Protein AF-A0A5D0RV34-F1 (afdb_monomer)

Secondary structure (DSSP, 8-state):
-EEEEE---TTTEEE--SSS-EE-HHHHHHHHHTTEEEEEPPTT-GGGGHHHHHHHHHHHHHHHHHHTT-

Solvent-accessible surface area (backbone atoms only — not comparable to full-atom values): 4198 Å² total; per-residue (Å²): 124,51,78,44,73,42,73,70,41,72,84,52,30,76,39,89,41,94,88,71,47,41,49,29,68,72,56,44,54,50,22,62,74,69,51,34,48,76,44,57,32,57,86,97,39,71,74,66,43,43,70,58,56,53,50,51,54,51,52,51,51,53,53,49,66,69,51,74,86,114

pLDDT: mean 81.62, std 9.13, range [58.62, 95.25]

Structure (mmCIF, N/CA/C/O backbone):
data_AF-A0A5D0RV34-F1
#
_entry.id   AF-A0A5D0RV34-F1
#
loop_
_atom_site.group_PDB
_atom_site.id
_atom_site.type_symbol
_atom_site.label_atom_id
_atom_site.label_alt_id
_atom_site.label_comp_id
_atom_site.label_asym_id
_atom_site.label_entity_id
_atom_site.label_seq_id
_atom_site.pdbx_PDB_ins_code
_atom_site.Cartn_x
_atom_site.Cartn_y
_atom_site.Cartn_z
_atom_site.occupancy
_atom_site.B_iso_or_equiv
_atom_site.auth_seq_id
_atom_site.auth_comp_id
_atom_site.auth_asym_id
_atom_site.auth_atom_id
_atom_site.pdbx_PDB_model_num
ATOM 1 N N . MET A 1 1 ? -6.187 -2.532 -17.788 1.00 60.66 1 MET A N 1
ATOM 2 C CA . MET A 1 1 ? -5.151 -2.763 -16.758 1.00 60.66 1 MET A CA 1
ATOM 3 C C . MET A 1 1 ? -5.448 -1.881 -15.562 1.00 60.66 1 MET A C 1
ATOM 5 O O . MET A 1 1 ? -5.674 -0.693 -15.755 1.00 60.66 1 MET A O 1
ATOM 9 N N . ALA A 1 2 ? -5.491 -2.452 -14.359 1.00 78.44 2 ALA A N 1
ATOM 10 C CA . ALA A 1 2 ? -5.677 -1.699 -13.117 1.00 78.44 2 ALA A CA 1
ATOM 11 C C . ALA A 1 2 ? -4.322 -1.471 -12.429 1.00 78.44 2 ALA A C 1
ATOM 13 O O . ALA A 1 2 ? -3.453 -2.339 -12.475 1.00 78.44 2 ALA A O 1
ATOM 14 N N . GLN A 1 3 ? -4.130 -0.312 -11.801 1.00 83.12 3 GLN A N 1
ATOM 15 C CA . GLN A 1 3 ? -2.896 0.027 -11.090 1.00 83.1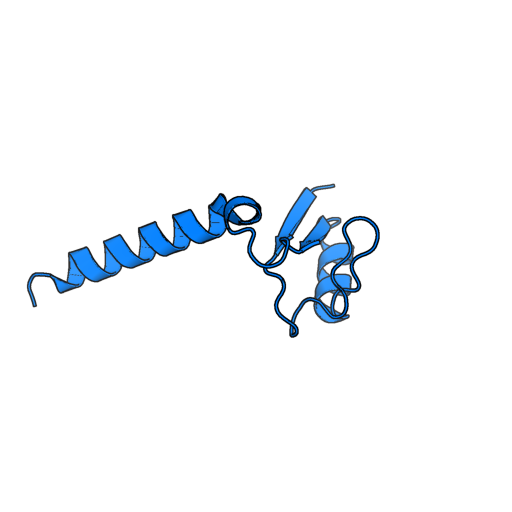2 3 GLN A CA 1
ATOM 16 C C . GLN A 1 3 ? -3.127 -0.030 -9.580 1.00 83.12 3 GLN A C 1
ATOM 18 O O . GLN A 1 3 ? -4.062 0.582 -9.063 1.00 83.12 3 GLN A O 1
ATOM 23 N N . ILE A 1 4 ? -2.250 -0.738 -8.875 1.00 84.06 4 ILE A N 1
ATOM 24 C CA . ILE A 1 4 ? -2.256 -0.864 -7.420 1.00 84.06 4 ILE A CA 1
ATOM 25 C C . ILE A 1 4 ? -1.047 -0.112 -6.875 1.00 84.06 4 ILE A C 1
ATOM 27 O O 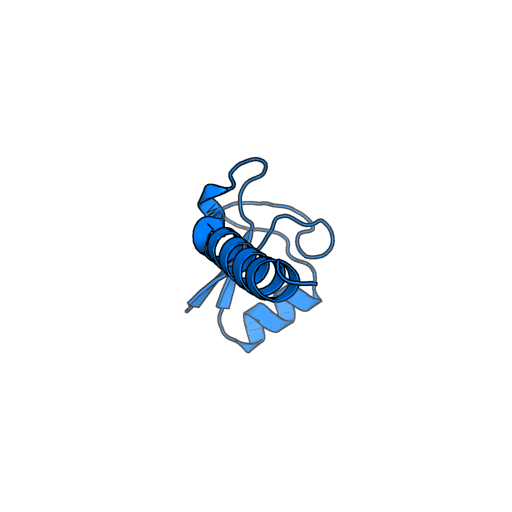. ILE A 1 4 ? 0.086 -0.358 -7.289 1.00 84.06 4 ILE A O 1
ATOM 31 N N . VAL A 1 5 ? -1.288 0.788 -5.920 1.00 83.94 5 VAL A N 1
ATOM 32 C CA . VAL A 1 5 ? -0.218 1.479 -5.198 1.00 83.94 5 VAL A CA 1
ATOM 33 C C . VAL A 1 5 ? 0.009 0.794 -3.858 1.00 83.94 5 VAL A C 1
ATOM 35 O O . VAL A 1 5 ? -0.877 0.796 -3.002 1.00 83.94 5 VAL A O 1
ATOM 38 N N . SER A 1 6 ? 1.188 0.202 -3.679 1.00 81.44 6 SER A N 1
ATOM 39 C CA . SER A 1 6 ? 1.572 -0.507 -2.455 1.00 81.44 6 SER A CA 1
ATOM 40 C C . SER A 1 6 ? 2.571 0.300 -1.622 1.00 81.44 6 SER A C 1
ATOM 42 O O . SER A 1 6 ? 3.237 1.213 -2.110 1.00 81.44 6 SER A O 1
ATOM 44 N N . GLY A 1 7 ? 2.689 -0.017 -0.332 1.00 79.31 7 GLY A N 1
ATOM 45 C CA . GLY A 1 7 ? 3.772 0.523 0.490 1.00 79.31 7 GLY A CA 1
ATOM 46 C C . GLY A 1 7 ? 5.137 -0.016 0.045 1.00 79.31 7 GLY A C 1
ATOM 47 O O . GLY A 1 7 ? 5.243 -1.154 -0.404 1.00 79.31 7 GLY A O 1
ATOM 48 N N . ASN A 1 8 ? 6.202 0.769 0.230 1.00 80.50 8 ASN A N 1
ATOM 49 C CA . ASN A 1 8 ? 7.575 0.355 -0.083 1.00 80.50 8 ASN A CA 1
ATOM 50 C C . ASN A 1 8 ? 8.203 -0.520 1.021 1.00 80.50 8 ASN A C 1
ATOM 52 O O . ASN A 1 8 ? 9.266 -0.212 1.560 1.00 80.50 8 ASN A O 1
ATOM 56 N N . LEU A 1 9 ? 7.497 -1.573 1.429 1.00 75.31 9 LEU A N 1
ATOM 57 C CA . LEU A 1 9 ? 7.984 -2.508 2.440 1.00 75.31 9 LEU A CA 1
ATOM 58 C C . LEU A 1 9 ? 8.931 -3.517 1.783 1.00 75.31 9 LEU A C 1
ATOM 60 O O . LEU A 1 9 ? 8.572 -4.107 0.766 1.00 75.31 9 LEU A O 1
ATOM 64 N N . LYS A 1 10 ? 10.082 -3.802 2.410 1.00 73.56 10 LYS A N 1
ATOM 65 C CA . LYS A 1 10 ? 11.065 -4.789 1.909 1.00 73.56 10 LYS A CA 1
ATOM 66 C C . LYS A 1 10 ? 10.486 -6.196 1.678 1.00 73.56 10 LYS A C 1
ATOM 68 O O . LYS A 1 10 ? 11.064 -6.973 0.931 1.00 73.56 10 LYS A O 1
ATOM 73 N N . VAL A 1 11 ? 9.350 -6.523 2.303 1.00 74.50 11 VAL A N 1
ATOM 74 C CA . VAL A 1 11 ? 8.635 -7.798 2.112 1.00 74.50 11 VAL A CA 1
ATOM 75 C C . VAL A 1 11 ? 7.930 -7.897 0.750 1.00 74.50 11 VAL A C 1
ATOM 77 O O . VAL A 1 11 ? 7.844 -8.984 0.182 1.00 74.50 11 VAL A O 1
ATOM 80 N N . GLY A 1 12 ? 7.443 -6.774 0.212 1.00 68.94 12 GLY A N 1
ATOM 81 C CA . GLY A 1 12 ? 6.732 -6.715 -1.072 1.00 68.94 12 GLY A CA 1
ATOM 82 C C . GLY A 1 12 ? 7.559 -6.103 -2.203 1.00 68.94 12 GLY A C 1
ATOM 83 O O . GLY A 1 12 ? 7.329 -6.419 -3.367 1.00 68.94 12 GLY A O 1
ATOM 84 N N . VAL A 1 13 ? 8.539 -5.259 -1.866 1.00 76.12 13 VAL A N 1
ATOM 85 C CA . VAL A 1 13 ? 9.353 -4.496 -2.817 1.00 76.12 13 VAL A CA 1
ATOM 86 C C . VAL A 1 13 ? 10.828 -4.783 -2.565 1.00 76.12 13 VAL A C 1
ATOM 88 O O . VAL A 1 13 ? 11.395 -4.370 -1.554 1.00 76.12 13 VAL A O 1
ATOM 91 N N . THR A 1 14 ? 11.457 -5.482 -3.505 1.00 74.88 14 THR A N 1
ATOM 92 C CA . THR A 1 14 ? 12.892 -5.790 -3.483 1.00 74.88 14 THR A CA 1
ATOM 93 C C . THR A 1 14 ? 13.711 -4.603 -3.991 1.00 74.88 14 THR A C 1
ATOM 95 O O . THR A 1 14 ? 14.758 -4.288 -3.428 1.00 74.88 14 THR A O 1
ATOM 98 N N . LYS A 1 15 ? 13.212 -3.891 -5.011 1.00 71.44 15 LYS A N 1
ATOM 99 C CA . LYS A 1 15 ? 13.786 -2.631 -5.505 1.00 71.44 15 LYS A CA 1
ATOM 100 C C . LYS A 1 15 ? 12.675 -1.689 -5.953 1.00 71.44 15 LYS A C 1
ATOM 102 O O . LYS A 1 15 ? 11.964 -1.970 -6.912 1.00 71.44 15 LYS A O 1
ATOM 107 N N . ALA A 1 16 ? 12.549 -0.549 -5.282 1.00 65.12 16 ALA A N 1
ATOM 108 C CA . ALA A 1 16 ? 11.618 0.489 -5.703 1.00 65.12 16 ALA A CA 1
ATOM 109 C C . ALA A 1 16 ? 12.154 1.196 -6.956 1.00 65.12 16 ALA A C 1
ATOM 111 O O . ALA A 1 16 ? 13.258 1.739 -6.944 1.00 65.12 16 ALA A O 1
ATOM 112 N N . CYS A 1 17 ? 11.367 1.209 -8.025 1.00 66.88 17 CYS A N 1
ATOM 113 C CA . CYS A 1 17 ? 11.626 1.976 -9.237 1.00 66.88 17 CYS A CA 1
ATOM 114 C C . CYS A 1 17 ? 10.283 2.443 -9.800 1.00 66.88 17 CYS A C 1
ATOM 116 O O . CYS A 1 17 ? 9.270 1.770 -9.632 1.00 66.88 17 CYS A O 1
ATOM 118 N N . PHE A 1 18 ? 10.267 3.611 -10.437 1.00 58.62 18 PHE A N 1
ATOM 119 C CA . PHE A 1 18 ? 9.042 4.179 -11.003 1.00 58.62 18 PHE A CA 1
ATOM 120 C C . PHE A 1 18 ? 8.640 3.501 -12.321 1.00 58.62 18 PHE A C 1
ATOM 122 O O . PHE A 1 18 ? 7.460 3.456 -12.652 1.00 58.62 18 PHE A O 1
ATOM 129 N N . TYR A 1 19 ? 9.629 2.973 -13.048 1.00 58.62 19 TYR A N 1
ATOM 130 C CA . TYR A 1 19 ? 9.455 2.364 -14.368 1.00 58.62 19 TYR A CA 1
ATOM 131 C C . TYR A 1 19 ? 9.491 0.833 -14.325 1.00 58.62 19 TYR A C 1
ATOM 133 O O . TYR A 1 19 ? 8.737 0.198 -15.050 1.00 58.62 19 TYR A O 1
ATOM 141 N N . ASP A 1 20 ? 10.336 0.253 -13.466 1.00 61.38 20 ASP A N 1
ATOM 142 C CA . ASP A 1 20 ? 10.500 -1.202 -13.335 1.00 61.38 20 ASP A CA 1
ATOM 143 C C . ASP A 1 20 ? 10.763 -1.607 -11.871 1.00 61.38 20 ASP A C 1
ATOM 145 O O . ASP A 1 20 ? 11.909 -1.851 -11.470 1.00 61.38 20 ASP A O 1
ATOM 149 N N . PRO A 1 21 ? 9.746 -1.523 -10.991 1.00 69.81 21 PRO A N 1
ATOM 150 C CA . PRO A 1 21 ? 9.896 -1.942 -9.606 1.00 69.81 21 PRO A CA 1
ATOM 151 C C . PRO A 1 21 ? 10.084 -3.459 -9.535 1.00 69.81 21 PRO A C 1
ATOM 153 O O . PRO A 1 21 ? 9.204 -4.223 -9.924 1.00 69.81 21 PRO A O 1
ATOM 156 N N . ALA A 1 22 ? 11.194 -3.905 -8.945 1.00 74.38 22 ALA A N 1
ATOM 157 C CA . ALA A 1 22 ? 11.364 -5.315 -8.624 1.00 74.38 22 ALA A CA 1
ATOM 158 C C . ALA A 1 22 ? 10.509 -5.635 -7.393 1.00 74.38 22 ALA A C 1
ATOM 160 O O . ALA A 1 22 ? 10.868 -5.299 -6.257 1.00 74.38 22 ALA A O 1
ATOM 161 N N . ILE A 1 23 ? 9.353 -6.242 -7.636 1.00 80.38 23 ILE A N 1
ATOM 162 C CA . ILE A 1 23 ? 8.437 -6.740 -6.610 1.00 80.38 23 ILE A CA 1
ATOM 163 C C . ILE A 1 23 ? 8.744 -8.206 -6.300 1.00 80.38 23 ILE A C 1
ATOM 165 O O . ILE A 1 23 ? 9.269 -8.939 -7.137 1.00 80.38 23 ILE A O 1
ATOM 169 N N . ASN A 1 24 ? 8.432 -8.635 -5.079 1.00 82.88 24 ASN A N 1
ATOM 170 C CA . ASN A 1 24 ? 8.605 -10.029 -4.672 1.00 82.88 24 ASN A CA 1
ATOM 171 C C . ASN A 1 24 ? 7.823 -10.962 -5.619 1.00 82.88 24 ASN A C 1
ATOM 173 O O . ASN A 1 24 ? 6.738 -10.601 -6.076 1.00 82.88 24 ASN A O 1
ATOM 177 N N . ARG A 1 25 ? 8.338 -12.171 -5.873 1.00 83.12 25 ARG A N 1
ATOM 178 C CA . ARG A 1 25 ? 7.731 -13.187 -6.745 1.00 83.12 25 ARG A CA 1
ATOM 179 C C . ARG A 1 25 ? 6.238 -13.382 -6.477 1.00 83.12 25 ARG A C 1
ATOM 181 O O . ARG A 1 25 ? 5.455 -13.359 -7.412 1.00 83.12 25 ARG A O 1
ATOM 188 N N . THR A 1 26 ? 5.822 -13.473 -5.215 1.00 84.00 26 THR A N 1
ATOM 189 C CA . THR A 1 26 ? 4.397 -13.625 -4.865 1.00 84.00 26 THR A CA 1
ATOM 190 C C . THR A 1 26 ? 3.548 -12.425 -5.304 1.00 84.00 26 THR A C 1
ATOM 192 O O . THR A 1 26 ? 2.421 -12.593 -5.760 1.00 84.00 26 THR A O 1
ATOM 195 N N . TYR A 1 27 ? 4.087 -11.207 -5.193 1.00 81.25 27 TYR A N 1
ATOM 196 C CA . TYR A 1 27 ? 3.417 -9.992 -5.667 1.00 81.25 27 TYR A CA 1
ATOM 197 C C . TYR A 1 27 ? 3.399 -9.914 -7.196 1.00 81.25 27 TYR A C 1
ATOM 199 O O . TYR A 1 27 ? 2.414 -9.435 -7.753 1.00 81.25 27 TYR A O 1
ATOM 207 N N . ALA A 1 28 ? 4.450 -10.396 -7.865 1.00 84.12 28 ALA A N 1
ATOM 208 C CA . ALA A 1 28 ? 4.502 -10.498 -9.321 1.00 84.12 28 ALA A CA 1
ATOM 209 C C . ALA A 1 28 ? 3.468 -11.497 -9.855 1.00 84.12 28 ALA A C 1
ATOM 211 O O . ALA A 1 28 ? 2.679 -11.137 -10.723 1.00 84.12 28 ALA A O 1
ATOM 212 N N . ASP A 1 29 ? 3.398 -12.699 -9.278 1.00 85.25 29 ASP A N 1
ATOM 213 C CA . ASP A 1 29 ? 2.436 -13.734 -9.672 1.00 85.25 29 ASP A CA 1
ATOM 214 C C . ASP A 1 29 ? 0.989 -13.236 -9.499 1.00 8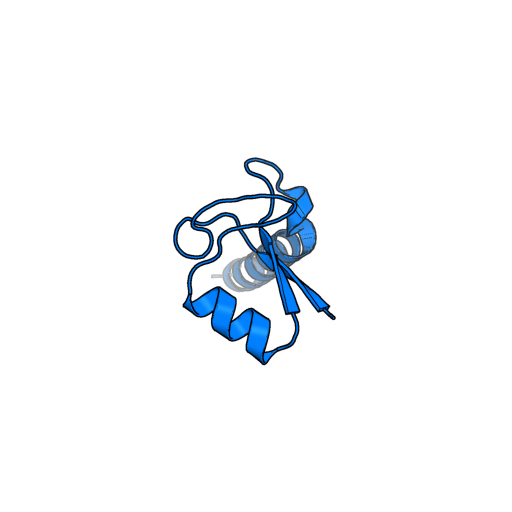5.25 29 ASP A C 1
ATOM 216 O O . ASP A 1 29 ? 0.153 -13.398 -10.390 1.00 85.25 29 ASP A O 1
ATOM 220 N N . MET A 1 30 ? 0.704 -12.542 -8.390 1.00 87.25 30 MET A N 1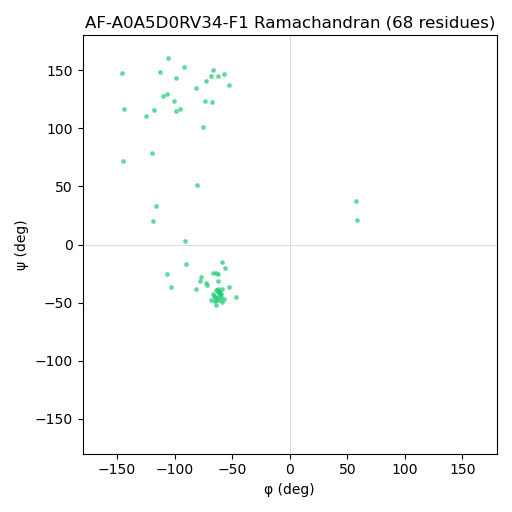
AT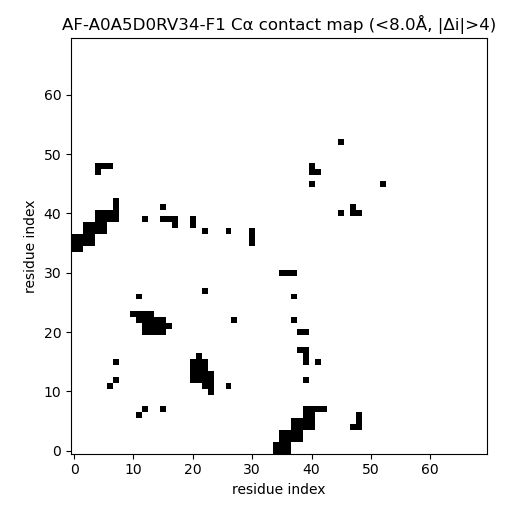OM 221 C CA . MET A 1 30 ? -0.582 -11.876 -8.162 1.00 87.25 30 MET A CA 1
ATOM 222 C C . MET A 1 30 ? -0.857 -10.794 -9.216 1.00 87.25 30 MET A C 1
ATOM 224 O O . MET A 1 30 ? -1.951 -10.736 -9.777 1.00 87.25 30 MET A O 1
ATOM 228 N N . ALA A 1 31 ? 0.124 -9.931 -9.490 1.00 86.44 31 ALA A N 1
ATOM 229 C CA . ALA A 1 31 ? -0.013 -8.844 -10.449 1.00 86.44 31 ALA A CA 1
ATOM 230 C C . ALA A 1 31 ? -0.339 -9.372 -11.855 1.00 86.44 31 ALA A C 1
ATOM 232 O O . ALA A 1 31 ? -1.276 -8.884 -12.491 1.00 86.44 31 ALA A O 1
ATOM 233 N N . THR A 1 32 ? 0.364 -10.421 -12.292 1.00 86.50 32 THR A N 1
ATOM 234 C CA . THR A 1 32 ? 0.130 -11.107 -13.567 1.00 86.50 32 THR A CA 1
ATOM 235 C C . THR A 1 32 ? -1.236 -11.785 -13.607 1.00 86.50 32 THR A C 1
ATOM 237 O O . THR A 1 32 ? -1.958 -11.614 -14.586 1.00 86.50 32 THR A O 1
ATOM 240 N N . HIS A 1 33 ? -1.628 -12.497 -12.546 1.00 87.88 33 HIS A N 1
ATOM 241 C CA . HIS A 1 33 ? -2.913 -13.196 -12.487 1.00 87.88 33 HIS A CA 1
ATOM 242 C C . HIS A 1 33 ? -4.108 -12.243 -12.618 1.00 87.88 33 HIS A C 1
ATOM 244 O O . HIS A 1 33 ? -5.050 -12.524 -13.355 1.00 87.88 33 HIS A O 1
ATOM 250 N N . TYR A 1 34 ? -4.051 -11.088 -11.950 1.00 87.44 34 TYR A N 1
ATOM 251 C CA . TYR A 1 34 ? -5.128 -10.095 -11.985 1.00 87.44 34 TYR A CA 1
ATOM 252 C C . TYR A 1 34 ? -4.980 -9.047 -13.101 1.00 87.44 34 TYR A C 1
ATOM 254 O O . TYR A 1 34 ? -5.789 -8.122 -13.180 1.00 87.44 34 TYR A O 1
ATOM 262 N N . GLY A 1 35 ? -3.957 -9.144 -13.960 1.00 86.94 35 GLY A N 1
ATOM 263 C CA . GLY A 1 35 ? -3.704 -8.147 -15.009 1.00 86.94 35 GLY A CA 1
ATOM 264 C C . GLY A 1 35 ? -3.508 -6.729 -14.448 1.00 86.94 35 GLY A C 1
ATOM 265 O O . GLY A 1 35 ? -3.988 -5.742 -15.023 1.00 86.94 35 GLY A O 1
ATOM 266 N N . THR A 1 36 ? -2.850 -6.634 -13.291 1.00 86.50 36 THR A N 1
ATOM 267 C CA . THR A 1 36 ? -2.636 -5.387 -12.547 1.00 86.50 36 THR A CA 1
ATOM 268 C C . THR A 1 36 ? -1.166 -4.985 -12.533 1.00 86.50 36 THR A C 1
ATOM 270 O O . THR A 1 36 ? -0.283 -5.834 -12.530 1.00 86.50 36 THR A O 1
ATOM 273 N N . ALA A 1 37 ? -0.894 -3.682 -12.499 1.00 85.62 37 ALA A N 1
ATOM 274 C CA . ALA A 1 37 ? 0.450 -3.147 -12.307 1.00 85.62 37 ALA A CA 1
ATOM 275 C C . ALA A 1 37 ? 0.628 -2.706 -10.849 1.00 85.62 37 ALA A C 1
ATOM 277 O O . ALA A 1 37 ? -0.142 -1.877 -10.359 1.00 85.62 37 ALA A O 1
ATOM 278 N N . VAL A 1 38 ? 1.641 -3.234 -10.157 1.00 83.94 38 VAL A N 1
ATOM 279 C CA . VAL A 1 38 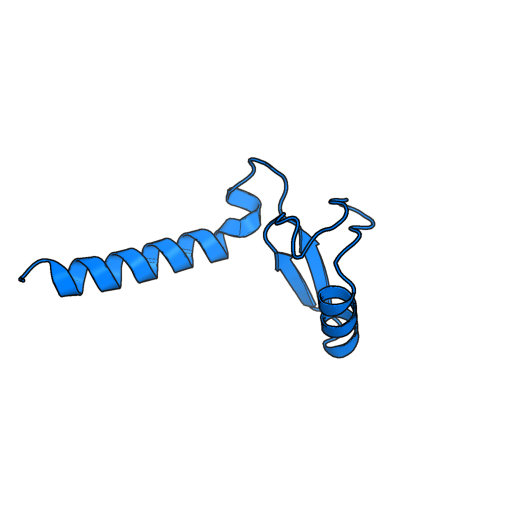? 1.978 -2.842 -8.780 1.00 83.94 38 VAL A CA 1
ATOM 280 C C . VAL A 1 38 ? 3.070 -1.779 -8.817 1.00 83.94 38 VAL A C 1
ATOM 282 O O . VAL A 1 38 ? 4.189 -2.049 -9.245 1.00 83.94 38 VAL A O 1
ATOM 285 N N . VAL A 1 39 ? 2.756 -0.573 -8.342 1.00 85.25 39 VAL A N 1
ATOM 286 C CA . VAL A 1 39 ? 3.706 0.544 -8.271 1.00 85.25 39 VAL A CA 1
ATOM 287 C C . VAL A 1 39 ? 3.900 0.951 -6.811 1.00 85.25 39 VAL A C 1
ATOM 289 O O . VAL A 1 39 ? 2.948 1.389 -6.165 1.00 85.25 39 VAL A O 1
ATOM 292 N N . PRO A 1 40 ? 5.110 0.811 -6.250 1.00 82.94 40 PRO A N 1
ATOM 293 C CA . PRO A 1 40 ? 5.342 1.148 -4.856 1.00 82.94 40 PRO A CA 1
ATOM 294 C C . PRO A 1 40 ? 5.351 2.666 -4.632 1.00 82.94 40 PRO A C 1
ATOM 296 O O . PRO A 1 40 ? 5.910 3.429 -5.422 1.00 82.94 40 PRO A O 1
ATOM 299 N N . ALA A 1 41 ? 4.762 3.107 -3.520 1.00 84.50 41 ALA A N 1
ATOM 300 C CA . ALA A 1 41 ? 4.793 4.496 -3.075 1.00 84.50 41 ALA A CA 1
ATOM 301 C C . ALA A 1 41 ? 6.233 4.953 -2.790 1.00 84.50 41 ALA A C 1
ATOM 303 O O . ALA A 1 41 ? 7.054 4.182 -2.283 1.00 84.50 41 ALA A O 1
ATOM 304 N N . ARG A 1 42 ? 6.555 6.224 -3.061 1.00 81.88 42 ARG A N 1
ATOM 305 C CA . ARG A 1 42 ? 7.915 6.725 -2.825 1.00 81.88 42 ARG A CA 1
ATOM 306 C C . ARG A 1 42 ? 8.226 6.787 -1.321 1.00 81.88 42 ARG A C 1
ATOM 308 O O . ARG A 1 42 ? 7.352 7.145 -0.521 1.00 81.88 42 ARG A O 1
ATOM 315 N N . PRO A 1 43 ? 9.481 6.509 -0.912 1.00 76.81 43 PRO A N 1
ATOM 316 C CA . PRO A 1 43 ? 9.917 6.730 0.464 1.00 76.81 43 PRO A CA 1
ATOM 317 C C . PRO A 1 43 ? 9.615 8.162 0.920 1.00 76.81 43 PRO A C 1
ATOM 319 O O . PRO A 1 43 ? 9.844 9.112 0.173 1.00 76.81 43 PRO A O 1
ATOM 322 N N . HIS A 1 44 ? 9.120 8.320 2.150 1.00 76.75 44 HIS A N 1
ATOM 323 C CA . HIS A 1 44 ? 8.809 9.624 2.760 1.00 76.75 44 HIS A CA 1
ATOM 324 C C . HIS A 1 44 ? 7.783 10.480 1.984 1.00 76.75 44 HIS A C 1
ATOM 326 O O . HIS A 1 44 ? 7.718 11.697 2.166 1.00 76.75 44 H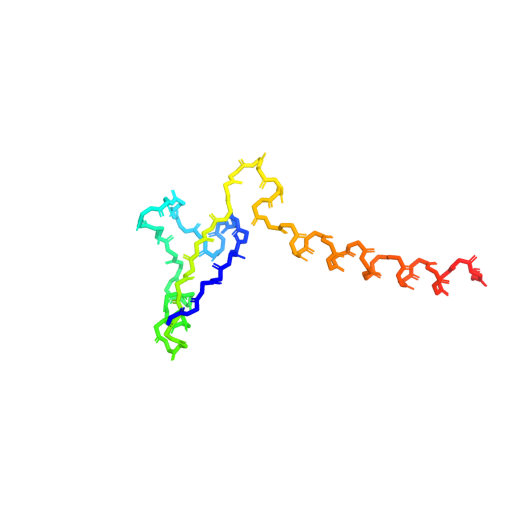IS A O 1
ATOM 332 N N . LYS A 1 45 ? 6.955 9.867 1.124 1.00 80.94 45 LYS A N 1
ATOM 333 C CA . LYS A 1 45 ? 5.866 10.540 0.397 1.00 80.94 45 LYS A CA 1
ATOM 334 C C . LYS A 1 45 ? 4.508 9.915 0.749 1.00 80.94 45 LYS A C 1
ATOM 336 O O . LYS A 1 45 ? 3.951 9.153 -0.037 1.00 80.94 45 LYS A O 1
ATOM 341 N N . PRO A 1 46 ? 3.927 10.257 1.915 1.00 70.50 46 PRO A N 1
ATOM 342 C CA . PRO A 1 46 ? 2.673 9.657 2.388 1.00 70.50 46 PRO A CA 1
ATOM 343 C C . PRO A 1 46 ? 1.474 9.924 1.462 1.00 70.50 46 PRO A C 1
ATOM 345 O O . PRO A 1 46 ? 0.556 9.112 1.394 1.00 70.50 46 PRO A O 1
ATOM 348 N N . LYS A 1 47 ? 1.503 11.018 0.686 1.00 80.50 47 LYS A N 1
ATOM 349 C CA . LYS A 1 47 ? 0.439 11.367 -0.272 1.00 80.50 47 LYS A CA 1
ATOM 350 C C . LYS A 1 47 ? 0.280 10.353 -1.412 1.00 80.50 47 LYS A C 1
ATOM 352 O O . LYS A 1 47 ? -0.817 10.233 -1.944 1.00 80.50 47 LYS A O 1
ATOM 357 N N . ASP A 1 48 ? 1.324 9.593 -1.746 1.00 82.81 48 ASP A N 1
ATOM 358 C CA . ASP A 1 48 ? 1.267 8.590 -2.817 1.00 82.81 48 ASP A CA 1
ATOM 359 C C . ASP A 1 48 ? 0.323 7.424 -2.450 1.00 82.81 48 ASP A C 1
ATOM 361 O O . ASP A 1 48 ? -0.262 6.796 -3.325 1.00 82.81 48 ASP A O 1
ATOM 365 N N . LYS A 1 49 ? 0.106 7.179 -1.149 1.00 80.75 49 LYS A N 1
ATOM 366 C CA . LYS A 1 49 ? -0.806 6.156 -0.609 1.00 80.75 49 LYS A CA 1
ATOM 367 C C . LYS A 1 49 ? -1.970 6.758 0.188 1.00 80.75 49 LYS A C 1
ATOM 369 O O . LYS A 1 49 ? -2.456 6.146 1.136 1.00 80.75 49 LYS A O 1
ATOM 374 N N . ALA A 1 50 ? -2.447 7.941 -0.209 1.00 84.88 50 ALA A N 1
ATOM 375 C CA . ALA A 1 50 ? -3.474 8.691 0.524 1.00 84.88 50 ALA A CA 1
ATOM 376 C C . ALA A 1 50 ? -4.742 7.878 0.847 1.00 84.88 50 ALA A C 1
ATOM 378 O O . ALA A 1 50 ? -5.300 8.024 1.930 1.00 84.88 50 ALA A O 1
ATOM 379 N N . LYS A 1 51 ? -5.177 6.987 -0.057 1.00 85.12 51 LYS A N 1
ATOM 380 C CA . LYS A 1 51 ? -6.341 6.112 0.179 1.00 85.12 51 LYS A CA 1
ATOM 381 C C . LYS A 1 51 ? -6.134 5.165 1.365 1.00 85.12 51 LYS A C 1
ATOM 383 O O . LYS A 1 51 ? -7.061 4.959 2.139 1.00 85.12 51 LYS A O 1
ATOM 388 N N . VAL A 1 52 ? -4.928 4.613 1.510 1.00 86.56 52 VAL A N 1
ATOM 389 C CA . VAL A 1 52 ? -4.581 3.708 2.615 1.00 86.56 52 VAL A CA 1
ATOM 390 C C . VAL A 1 52 ? -4.567 4.477 3.933 1.00 86.56 52 VAL A C 1
ATOM 392 O O . VAL A 1 52 ? -5.209 4.054 4.885 1.00 86.56 52 VAL A O 1
ATOM 395 N N . GLU A 1 53 ? -3.909 5.636 3.970 1.00 87.44 53 GLU A N 1
AT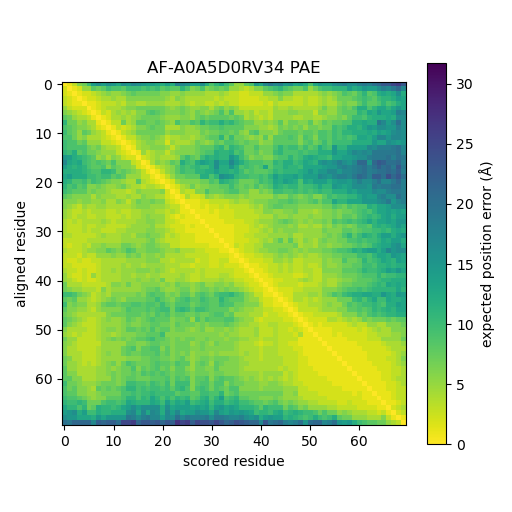OM 396 C CA . GLU A 1 53 ? -3.841 6.485 5.172 1.00 87.44 53 GLU A CA 1
ATOM 397 C C . GLU A 1 53 ? -5.234 6.946 5.630 1.00 87.44 53 GLU A C 1
ATOM 399 O O . GLU A 1 53 ? -5.556 6.904 6.815 1.00 87.44 53 GLU A O 1
ATOM 404 N N . ALA A 1 54 ? -6.101 7.328 4.687 1.00 90.62 54 ALA A N 1
ATOM 405 C CA . ALA A 1 54 ? -7.478 7.707 4.992 1.00 90.62 54 ALA A CA 1
ATOM 406 C C . ALA A 1 54 ? -8.292 6.538 5.570 1.00 90.62 54 ALA A C 1
ATOM 408 O O . ALA A 1 54 ? -9.076 6.736 6.498 1.00 90.62 54 ALA A O 1
ATOM 409 N N . ALA A 1 55 ? -8.101 5.324 5.045 1.00 90.69 55 ALA A N 1
ATOM 410 C CA . ALA A 1 55 ? -8.765 4.131 5.560 1.00 90.69 55 ALA A CA 1
ATOM 411 C C . ALA A 1 55 ? -8.291 3.784 6.980 1.00 90.69 55 ALA A C 1
ATOM 413 O O . ALA A 1 55 ? -9.124 3.504 7.838 1.00 90.69 55 ALA A O 1
ATOM 414 N N . VAL A 1 56 ? -6.983 3.866 7.250 1.00 91.44 56 VAL A N 1
ATOM 415 C CA . VAL A 1 56 ? -6.426 3.661 8.599 1.00 91.44 56 VAL A CA 1
ATOM 416 C C . VAL A 1 56 ? -7.036 4.658 9.582 1.00 91.44 56 VAL A C 1
ATOM 418 O O . VAL A 1 56 ? -7.588 4.245 10.598 1.00 91.44 56 VAL A O 1
ATOM 421 N N . LEU A 1 57 ? -7.054 5.948 9.235 1.00 91.81 57 LEU A N 1
ATOM 422 C CA . LEU A 1 57 ? -7.649 6.988 10.078 1.00 91.81 57 LEU A CA 1
ATOM 423 C C . LEU A 1 57 ? -9.141 6.739 10.360 1.00 91.81 57 LEU A C 1
ATOM 425 O O . LEU A 1 57 ? -9.627 7.009 11.459 1.00 91.81 57 LEU A O 1
ATOM 429 N N . LEU A 1 58 ? -9.890 6.243 9.370 1.00 95.06 58 LEU A N 1
ATOM 430 C CA . LEU A 1 58 ? -11.301 5.901 9.543 1.00 95.06 58 LEU A CA 1
ATOM 431 C C . LEU A 1 58 ? -11.471 4.760 10.553 1.00 95.06 58 LEU A C 1
ATOM 433 O O . LEU A 1 58 ? -12.279 4.878 11.474 1.00 95.06 58 LEU A O 1
ATOM 437 N N . VAL A 1 59 ? -10.686 3.690 10.402 1.00 94.19 59 VAL A N 1
ATOM 438 C CA . VAL A 1 59 ? -10.708 2.527 11.299 1.00 94.19 59 VAL A CA 1
ATOM 439 C C . VAL A 1 59 ? -10.308 2.927 12.720 1.00 94.19 59 VAL A C 1
ATOM 441 O O . VAL A 1 59 ? -11.008 2.575 13.667 1.00 94.19 59 VAL A O 1
ATOM 444 N N . GLU A 1 60 ? -9.250 3.722 12.882 1.00 94.62 60 GLU A N 1
ATOM 445 C CA . GLU A 1 60 ? -8.825 4.249 14.185 1.00 94.62 60 GLU A CA 1
ATOM 446 C C . GLU A 1 60 ? -9.945 5.034 14.868 1.00 94.62 60 GLU A C 1
ATOM 448 O O . GLU A 1 60 ? -10.256 4.795 16.035 1.00 94.62 60 GLU A O 1
ATOM 453 N N . ARG A 1 61 ? -10.610 5.934 14.133 1.00 95.25 61 ARG A N 1
ATOM 454 C CA . ARG A 1 61 ? -11.743 6.704 14.662 1.00 95.25 61 ARG A CA 1
ATOM 455 C C . ARG A 1 61 ? -12.896 5.808 15.084 1.00 95.25 61 ARG A C 1
ATOM 457 O O . ARG A 1 61 ? -13.512 6.084 16.107 1.00 95.25 61 ARG A O 1
ATOM 464 N N . TRP A 1 62 ? -13.197 4.759 14.324 1.00 94.88 62 TRP A N 1
ATOM 465 C CA . TRP A 1 62 ? -14.267 3.820 14.665 1.00 94.88 62 TRP A CA 1
ATOM 466 C C . TRP A 1 62 ? -13.951 3.048 15.946 1.00 94.88 62 TRP A C 1
ATOM 468 O O . TRP A 1 62 ? -14.808 2.944 16.824 1.00 94.88 62 TRP A O 1
ATOM 478 N N . ILE A 1 63 ? -12.715 2.564 16.083 1.00 93.00 63 ILE A N 1
ATOM 479 C CA . ILE A 1 63 ? -12.260 1.841 17.275 1.00 93.00 63 ILE A CA 1
ATOM 480 C C . ILE A 1 63 ? -12.277 2.767 18.496 1.00 93.00 63 ILE A C 1
ATOM 482 O O . ILE A 1 63 ? -12.916 2.450 19.498 1.00 93.00 63 ILE A O 1
ATOM 486 N N . LEU A 1 64 ? -11.647 3.942 18.408 1.00 93.25 64 LEU A N 1
ATOM 487 C CA . LEU A 1 64 ? -11.594 4.902 19.514 1.00 93.25 64 LEU A CA 1
ATOM 488 C C . LEU A 1 64 ? -12.988 5.401 19.904 1.00 93.25 64 LEU A C 1
ATOM 490 O O . LEU A 1 64 ? -13.302 5.479 21.089 1.00 93.25 64 LEU A O 1
ATOM 494 N N . ALA A 1 65 ? -13.867 5.672 18.935 1.00 91.88 65 ALA A N 1
ATOM 495 C CA . ALA A 1 65 ? -15.247 6.058 19.222 1.00 91.88 65 ALA A CA 1
ATOM 496 C C . ALA A 1 65 ? -16.023 4.960 19.964 1.00 91.88 65 ALA A C 1
ATOM 498 O O . ALA A 1 65 ? -16.903 5.279 20.765 1.00 91.88 65 ALA A O 1
ATOM 499 N N . ARG A 1 66 ? -15.703 3.682 19.724 1.00 91.00 66 ARG A N 1
ATOM 500 C CA . ARG A 1 66 ? -16.332 2.549 20.410 1.00 91.00 66 ARG A CA 1
ATOM 501 C C . ARG A 1 66 ? -15.790 2.327 21.824 1.00 91.00 66 ARG A C 1
ATOM 503 O O . ARG A 1 66 ? -16.558 1.867 22.671 1.00 91.00 66 ARG A O 1
ATOM 510 N N . LEU A 1 67 ? -14.515 2.648 22.054 1.00 91.50 67 LEU A N 1
ATOM 511 C CA . LEU A 1 67 ? -13.814 2.487 23.334 1.00 91.50 67 LEU A CA 1
ATOM 512 C C . LEU A 1 67 ? -13.909 3.716 24.254 1.00 91.50 67 LEU A C 1
ATOM 514 O O . LEU A 1 67 ? -13.684 3.578 25.444 1.00 91.50 67 LEU A O 1
ATOM 518 N N . ARG A 1 68 ? -14.289 4.902 23.751 1.00 85.31 68 ARG A N 1
ATOM 519 C CA . ARG A 1 68 ? -14.307 6.167 24.526 1.00 85.31 68 ARG A CA 1
ATOM 520 C C . ARG A 1 68 ? -15.193 6.186 25.783 1.00 85.31 68 ARG A C 1
ATOM 522 O O . ARG A 1 68 ? -15.103 7.130 26.554 1.00 85.31 68 ARG A O 1
ATOM 529 N N . ASN A 1 69 ? -16.099 5.218 25.915 1.00 78.94 69 ASN A N 1
ATOM 530 C CA . ASN A 1 69 ? -17.074 5.111 27.006 1.00 78.94 69 ASN A CA 1
ATOM 531 C C . ASN A 1 69 ? -16.886 3.811 27.817 1.00 78.94 69 ASN A C 1
ATOM 533 O O . ASN A 1 69 ? -17.839 3.339 28.437 1.00 78.94 69 ASN A O 1
ATOM 537 N N . GLN A 1 70 ? -15.703 3.197 27.734 1.00 62.12 70 GLN A N 1
ATOM 538 C CA . GLN A 1 70 ? -15.246 2.142 28.640 1.00 62.12 70 GLN A CA 1
ATOM 539 C C . GLN A 1 70 ? -14.212 2.730 29.594 1.00 62.12 70 GLN A C 1
ATOM 541 O O . GLN A 1 70 ? -14.209 2.289 30.761 1.00 62.12 70 GLN A O 1
#

Mean predicted aligned error: 6.89 Å

Radius of gyration: 15.44 Å; Cα contacts (8 Å, |Δi|>4): 73; chains: 1; bounding box: 31×25×45 Å

Nearest PDB structures (foldseek):
  8b4h-assembly1_A  TM=8.031E-01  e=2.326E-02  Geobacillus stearothermophilus
  6rny-assembly1_O  TM=7.282E-01  e=1.387E-01  Human spumaretrovirus
  4bac-assembly1_A-2  TM=7.620E-01  e=2.095E-01  Human spumaretrovirus
  8fnj-assembly1_G  TM=7.321E-01  e=5.479E-01  Homo sapiens
  8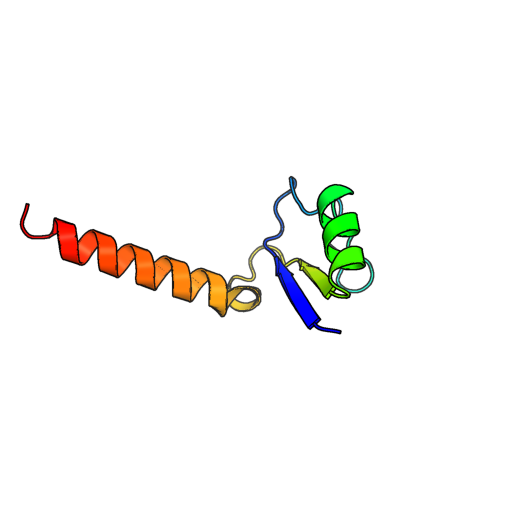b4h-assembly1_D  TM=7.631E-01  e=1.166E+00  Geobacillus stearothermophilus

Sequence (70 aa):
MAQIVSGNLKVGVTKACFYDPAINRTYADMATHYGTAVVPARPHKPKDKAKVEAAVLLVERWILARLRNQ

Foldseek 3Di:
DAEAEAECDCQFFVAADQVDTDGDPVNVVVCVVVVYHYHYDDPPCVVSVVVVVVVVVVVVCVVCVVVVVD